Protein AF-A0A0G1NPL1-F1 (afdb_monomer)

Secondary structure (DSSP, 8-state):
-----------------------------SSTTTTGGGS---PPPPPPPTHHHHHHHHHHHHHHHHHHHHHHHHHHHHHHHHHHHHHHHHHHHHHHHHHTTHHHHHHHHHH-HHHHHHTHHHHHHHHHHTS-HHHHHHHHHHHHHHHHHHHHHHHHHHHHSS----

Nearest PDB structures (foldseek):
  5ew5-assembly4_D  TM=4.764E-01  e=2.631E+00  Escherichia coli
  1jch-assembly1_A  TM=2.762E-01  e=6.618E-01  Escherichia coli str. K-12 substr. W3110
  7nsu-assembly1_D  TM=2.751E-01  e=1.070E+00  Escherichia coli
  8i4v-assembly1_A  TM=4.019E-01  e=8.739E+00  Saccharomyces cerevisiae S288C

Radius of gyration: 35.57 Å; Cα contacts (8 Å, |Δi|>4): 51; chains: 1; bounding box: 65×61×82 Å

Sequence (166 aa):
MGVLLKIHAKIAPLSKGCTKTHPLFVLDNDNMNKDCGKFFTHPAPPEPPDDLFDKIARRIREEERLTFKRRLTIFSIALALSAAAFIPAFRAVETELAESGFVEFSSLLFSDSGAVLAYWQSFVFALLESLPTTGLIALLAAVFALLQSLKFFSRDVKFIFKPAAN

Solvent-accessible surface area (backbone atoms only — not comparable to full-atom values): 10136 Å² total; per-residue (Å²): 142,82,90,79,87,79,84,78,84,81,87,76,85,84,84,78,89,82,92,74,92,74,87,81,84,73,82,76,86,76,68,82,67,71,65,65,65,68,76,70,68,72,70,79,78,76,82,72,62,85,61,54,60,57,55,50,55,51,52,52,53,52,54,50,51,55,52,48,52,54,51,50,50,52,46,53,50,53,46,50,53,28,56,63,49,38,57,60,23,50,50,43,32,56,52,38,34,66,73,43,43,35,62,57,59,58,48,40,58,75,75,42,48,67,63,41,65,78,40,46,70,63,48,52,52,53,51,58,70,21,45,46,57,67,27,48,51,49,35,50,50,30,51,49,51,43,51,51,48,52,53,52,52,55,52,55,53,54,62,72,69,51,73,81,82,126

Structure (mmCIF, N/CA/C/O backbone):
data_AF-A0A0G1NPL1-F1
#
_entry.id   AF-A0A0G1NPL1-F1
#
loop_
_atom_site.group_PDB
_atom_site.id
_atom_site.type_symbol
_atom_site.label_atom_id
_atom_site.label_alt_id
_atom_site.label_comp_id
_atom_site.label_asym_id
_atom_site.label_entity_id
_atom_site.label_seq_id
_atom_site.pdbx_PDB_ins_code
_atom_site.Cartn_x
_atom_site.Cartn_y
_atom_site.Cartn_z
_atom_site.occupancy
_atom_site.B_iso_or_equiv
_atom_site.auth_seq_id
_atom_site.auth_comp_id
_atom_site.auth_asym_id
_atom_site.auth_atom_id
_atom_site.pdbx_PDB_model_num
ATOM 1 N N . MET A 1 1 ? 21.580 24.602 9.325 1.00 40.28 1 MET A N 1
ATOM 2 C CA . MET A 1 1 ? 22.524 24.173 8.270 1.00 40.28 1 MET A CA 1
ATOM 3 C C . MET A 1 1 ? 21.744 23.919 6.985 1.00 40.28 1 MET A C 1
ATOM 5 O O . MET A 1 1 ? 21.301 22.805 6.760 1.00 40.28 1 MET A O 1
ATOM 9 N N . GLY A 1 2 ? 21.494 24.965 6.193 1.00 40.34 2 GLY A N 1
ATOM 10 C CA . GLY A 1 2 ? 20.770 24.872 4.922 1.00 40.34 2 GLY A CA 1
ATOM 11 C C . GLY A 1 2 ? 21.599 25.523 3.825 1.00 40.34 2 GLY A C 1
ATOM 12 O O . GLY A 1 2 ? 21.858 26.722 3.885 1.00 40.34 2 GLY A O 1
ATOM 13 N N . VAL A 1 3 ? 22.062 24.725 2.865 1.00 40.84 3 VAL A N 1
ATOM 14 C CA . VAL A 1 3 ? 22.809 25.198 1.695 1.00 40.84 3 VAL A CA 1
ATOM 15 C C . VAL A 1 3 ? 21.799 25.436 0.578 1.00 40.84 3 VAL A C 1
ATOM 17 O O . VAL A 1 3 ? 21.264 24.495 0.003 1.00 40.84 3 VAL A O 1
ATOM 20 N N . LEU A 1 4 ? 21.515 26.707 0.302 1.00 39.69 4 LEU A N 1
ATOM 21 C CA . LEU A 1 4 ? 20.645 27.159 -0.783 1.00 39.69 4 LEU A CA 1
ATOM 22 C C . LEU A 1 4 ? 21.552 27.793 -1.846 1.00 39.69 4 LEU A C 1
ATOM 24 O O . LEU A 1 4 ? 21.885 28.976 -1.786 1.00 39.69 4 LEU A O 1
ATOM 28 N N . LEU A 1 5 ? 22.040 26.967 -2.776 1.00 39.66 5 LEU A N 1
ATOM 29 C CA . LEU A 1 5 ? 22.940 27.394 -3.846 1.00 39.66 5 LEU A CA 1
ATOM 30 C C . LEU A 1 5 ? 22.130 28.122 -4.931 1.00 39.66 5 LEU A C 1
ATOM 32 O O . LEU A 1 5 ? 21.485 27.514 -5.780 1.00 39.66 5 LEU A O 1
ATOM 36 N N . LYS A 1 6 ? 22.144 29.453 -4.865 1.00 43.06 6 LYS A N 1
ATOM 37 C CA . LYS A 1 6 ? 21.511 30.367 -5.819 1.00 43.06 6 LYS A CA 1
ATOM 38 C C . LYS A 1 6 ? 22.552 30.751 -6.874 1.00 43.06 6 LYS A C 1
ATOM 40 O O . LYS A 1 6 ? 23.394 31.606 -6.621 1.00 43.06 6 LYS A O 1
ATOM 45 N N . ILE A 1 7 ? 22.527 30.114 -8.045 1.00 45.09 7 ILE A N 1
ATOM 46 C CA . ILE A 1 7 ? 23.381 30.504 -9.178 1.00 45.09 7 ILE A CA 1
ATOM 47 C C . ILE A 1 7 ? 22.580 31.459 -10.066 1.00 45.09 7 ILE A C 1
ATOM 49 O O . ILE A 1 7 ? 21.767 31.044 -10.885 1.00 45.09 7 ILE A O 1
ATOM 53 N N . HIS A 1 8 ? 22.806 32.759 -9.877 1.00 39.31 8 HIS A N 1
ATOM 54 C CA . HIS A 1 8 ? 22.427 33.797 -10.833 1.00 39.31 8 HIS A CA 1
ATOM 55 C C . HIS A 1 8 ? 23.602 33.968 -11.804 1.00 39.31 8 HIS A C 1
ATOM 57 O O . HIS A 1 8 ? 24.650 34.498 -11.432 1.00 39.31 8 HIS A O 1
ATOM 63 N N . ALA A 1 9 ? 23.451 33.482 -13.036 1.00 40.47 9 ALA A N 1
ATOM 64 C CA . ALA A 1 9 ? 24.438 33.693 -14.085 1.00 40.47 9 ALA A CA 1
ATOM 65 C C . ALA A 1 9 ? 24.460 35.179 -14.476 1.00 40.47 9 ALA A C 1
ATOM 67 O O . ALA A 1 9 ? 23.445 35.780 -14.831 1.00 40.47 9 ALA A O 1
ATOM 68 N N . LYS A 1 10 ? 25.645 35.771 -14.349 1.00 36.44 10 LYS A N 1
ATOM 69 C CA . LYS A 1 10 ? 25.959 37.169 -14.613 1.00 36.44 10 LYS A CA 1
ATOM 70 C C . LYS A 1 10 ? 26.088 37.391 -16.119 1.00 36.44 10 LYS A C 1
ATOM 72 O O . LYS A 1 10 ? 27.018 36.887 -16.738 1.00 36.44 10 LYS A O 1
ATOM 77 N N . ILE A 1 11 ? 25.167 38.157 -16.696 1.00 42.59 11 ILE A N 1
ATOM 78 C CA . ILE A 1 11 ? 25.279 38.651 -18.070 1.00 42.59 11 ILE A CA 1
ATOM 79 C C . ILE A 1 11 ? 26.237 39.845 -18.042 1.00 42.59 11 ILE A C 1
ATOM 81 O O . ILE A 1 11 ? 25.950 40.860 -17.407 1.00 42.59 11 ILE A O 1
ATOM 85 N N . ALA A 1 12 ? 27.386 39.710 -18.701 1.00 37.72 12 ALA A N 1
ATOM 86 C CA . ALA A 1 12 ? 28.283 40.817 -19.012 1.00 37.72 12 ALA A CA 1
ATOM 87 C C . ALA A 1 12 ? 28.189 41.123 -20.520 1.00 37.72 12 ALA A C 1
ATOM 89 O O . ALA A 1 12 ? 28.242 40.191 -21.326 1.00 37.72 12 ALA A O 1
ATOM 90 N N . PRO A 1 13 ? 28.039 42.398 -20.918 1.00 45.88 13 PRO A N 1
ATOM 91 C CA . PRO A 1 13 ? 27.891 42.788 -22.313 1.00 45.88 13 PRO A CA 1
ATOM 92 C C . PRO A 1 13 ? 29.260 42.900 -22.991 1.00 45.88 13 PRO A C 1
ATOM 94 O O . PRO A 1 13 ? 30.115 43.672 -22.559 1.00 45.88 13 PRO A O 1
ATOM 97 N N . LEU A 1 14 ? 29.454 42.186 -24.100 1.00 42.53 14 LEU A N 1
ATOM 98 C CA . LEU A 1 14 ? 30.541 42.477 -25.032 1.00 42.53 14 LEU A CA 1
ATOM 99 C C . LEU A 1 14 ? 30.031 43.411 -26.128 1.00 42.53 14 LEU A C 1
ATOM 101 O O . LEU A 1 14 ? 29.576 43.004 -27.191 1.00 42.53 14 LEU A O 1
ATOM 105 N N . SER A 1 15 ? 30.133 44.701 -25.817 1.00 48.91 15 SER A N 1
ATOM 106 C CA . SER A 1 15 ? 30.345 45.756 -26.800 1.00 48.91 15 SER A CA 1
ATOM 107 C C . SER A 1 15 ? 31.725 45.569 -27.430 1.00 48.91 15 SER A C 1
ATOM 109 O O . SER A 1 15 ? 32.717 45.459 -26.707 1.00 48.91 15 SER A O 1
ATOM 111 N N . LYS A 1 16 ? 31.786 45.564 -28.764 1.00 42.34 16 LYS A N 1
ATOM 112 C CA . LYS A 1 16 ? 32.710 46.392 -29.556 1.00 42.34 16 LYS A CA 1
ATOM 113 C C . LYS A 1 16 ? 32.290 46.338 -31.022 1.00 42.34 16 LYS A C 1
ATOM 115 O O . LYS A 1 16 ? 32.012 45.276 -31.568 1.00 42.34 16 LYS A O 1
ATOM 120 N N . GLY A 1 17 ? 32.148 47.527 -31.595 1.00 43.81 17 GLY A N 1
ATOM 121 C CA . GLY A 1 17 ? 31.490 47.754 -32.869 1.00 43.81 17 GLY A CA 1
ATOM 122 C C . GLY A 1 17 ? 32.257 47.254 -34.085 1.00 43.81 17 GLY A C 1
ATOM 123 O O . GLY A 1 17 ? 33.477 47.127 -34.079 1.00 43.81 17 GLY A O 1
ATOM 124 N N . CYS A 1 18 ? 31.497 47.079 -35.160 1.00 35.19 18 CYS A N 1
ATOM 125 C CA . CYS A 1 18 ? 31.989 47.151 -36.525 1.00 35.19 18 CYS A CA 1
ATOM 126 C C . CYS A 1 18 ? 30.963 47.942 -37.339 1.00 35.19 18 CYS A C 1
ATOM 128 O O . CYS A 1 18 ? 30.024 47.406 -37.919 1.00 35.19 18 CYS A O 1
ATOM 130 N N . THR A 1 19 ? 31.134 49.260 -37.336 1.00 51.97 19 THR A N 1
ATOM 131 C CA . THR A 1 19 ? 30.590 50.148 -38.359 1.00 51.97 19 THR A CA 1
ATOM 132 C C . THR A 1 19 ? 31.337 49.890 -39.662 1.00 51.97 19 THR A C 1
ATOM 134 O O . THR A 1 19 ? 32.507 50.249 -39.770 1.00 51.97 19 THR A O 1
ATOM 137 N N . LYS A 1 20 ? 30.663 49.314 -40.657 1.00 41.69 20 LYS A N 1
ATOM 138 C CA . LYS A 1 20 ? 30.832 49.686 -42.068 1.00 41.69 20 LYS A CA 1
ATOM 139 C C . LYS A 1 20 ? 29.615 49.213 -42.856 1.00 41.69 20 LYS A C 1
ATOM 141 O O . LYS A 1 20 ? 29.507 48.063 -43.261 1.00 41.69 20 LYS A O 1
ATOM 146 N N . THR A 1 21 ? 28.697 50.144 -43.068 1.00 44.16 21 THR A N 1
ATOM 147 C CA . THR A 1 21 ? 27.754 50.125 -44.182 1.00 44.16 21 THR A CA 1
ATOM 148 C C . THR A 1 21 ? 28.538 50.119 -45.494 1.00 44.16 21 THR A C 1
ATOM 150 O O . THR A 1 21 ? 29.264 51.072 -45.777 1.00 44.16 21 THR A O 1
ATOM 153 N N . HIS A 1 22 ? 28.371 49.071 -46.300 1.00 32.53 22 HIS A N 1
ATOM 154 C CA . HIS A 1 22 ? 28.522 49.158 -47.749 1.00 32.53 22 HIS A CA 1
ATOM 155 C C . HIS A 1 22 ? 27.151 48.841 -48.356 1.00 32.53 22 HIS A C 1
ATOM 157 O O . HIS A 1 22 ? 26.537 47.848 -47.958 1.00 32.53 22 HIS A O 1
ATOM 163 N N . PRO A 1 23 ? 26.620 49.703 -49.236 1.00 52.34 23 PRO A N 1
ATOM 164 C CA . PRO A 1 23 ? 25.299 49.511 -49.802 1.00 52.34 23 PRO A CA 1
ATOM 165 C C . PRO A 1 23 ? 25.346 48.386 -50.838 1.00 52.34 23 PRO A C 1
ATOM 167 O O . PRO A 1 23 ? 26.416 48.055 -51.355 1.00 52.34 23 PRO A O 1
ATOM 170 N N . LEU A 1 24 ? 24.152 47.912 -51.200 1.00 45.72 24 LEU A N 1
ATOM 171 C CA . LEU A 1 24 ? 23.873 47.160 -52.427 1.00 45.72 24 LEU A CA 1
ATOM 172 C C . LEU A 1 24 ? 23.973 45.628 -52.292 1.00 45.72 24 LEU A C 1
ATOM 174 O O . LEU A 1 24 ? 24.758 44.968 -52.959 1.00 45.72 24 LEU A O 1
ATOM 178 N N . PHE A 1 25 ? 23.086 45.052 -51.473 1.00 41.78 25 PHE A N 1
ATOM 179 C CA . PHE A 1 25 ? 22.553 43.713 -51.741 1.00 41.78 25 PHE A CA 1
ATOM 180 C C . PHE A 1 25 ? 21.274 43.886 -52.564 1.00 41.78 25 PHE A C 1
ATOM 182 O O . PHE A 1 25 ? 20.172 44.019 -52.035 1.00 41.78 25 PHE A O 1
ATOM 189 N N . VAL A 1 26 ? 21.446 43.961 -53.882 1.00 46.78 26 VAL A N 1
ATOM 190 C CA . VAL A 1 26 ? 20.379 43.592 -54.813 1.00 46.78 26 VAL A CA 1
ATOM 191 C C . VAL A 1 26 ? 20.166 42.096 -54.604 1.00 46.78 26 VAL A C 1
ATOM 193 O O . VAL A 1 26 ? 21.112 41.316 -54.695 1.00 46.78 26 VAL A O 1
ATOM 196 N N . LEU A 1 27 ? 18.946 41.710 -54.238 1.00 48.22 27 LEU A N 1
ATOM 197 C CA . LEU A 1 27 ? 18.542 40.311 -54.203 1.00 48.22 27 LEU A CA 1
ATOM 198 C C . LEU A 1 27 ? 18.544 39.796 -55.646 1.00 48.22 27 LEU A C 1
ATOM 200 O O . LEU A 1 27 ? 17.597 40.037 -56.391 1.00 48.22 27 LEU A O 1
ATOM 204 N N . ASP A 1 28 ? 19.623 39.125 -56.044 1.00 47.25 28 ASP A N 1
ATOM 205 C CA . ASP A 1 28 ? 19.646 38.311 -57.256 1.00 47.25 28 ASP A CA 1
ATOM 206 C C . ASP A 1 28 ? 18.810 37.052 -56.979 1.00 47.25 28 ASP A C 1
ATOM 208 O O . ASP A 1 28 ? 19.227 36.120 -56.289 1.00 47.25 28 ASP A O 1
ATOM 212 N N . ASN A 1 29 ? 17.555 37.106 -57.421 1.00 52.47 29 ASN A N 1
ATOM 213 C CA . ASN A 1 29 ? 16.513 36.112 -57.174 1.00 52.47 29 ASN A CA 1
ATOM 214 C C . ASN A 1 29 ? 16.472 35.019 -58.263 1.00 52.47 29 ASN A C 1
ATOM 216 O O . ASN A 1 29 ? 15.461 34.339 -58.409 1.00 52.47 29 ASN A O 1
ATOM 220 N N . ASP A 1 30 ? 17.551 34.845 -59.036 1.00 51.53 30 ASP A N 1
ATOM 221 C CA . ASP A 1 30 ? 17.583 33.931 -60.189 1.00 51.53 30 ASP A CA 1
ATOM 222 C C . ASP A 1 30 ? 18.490 32.703 -59.995 1.00 51.53 30 ASP A C 1
ATOM 224 O O . ASP A 1 30 ? 18.399 31.730 -60.752 1.00 51.53 30 ASP A O 1
ATOM 228 N N . ASN A 1 31 ? 19.333 32.677 -58.954 1.00 47.34 31 ASN A N 1
ATOM 229 C CA . ASN A 1 31 ? 20.260 31.559 -58.736 1.00 47.34 31 ASN A CA 1
ATOM 230 C C . ASN A 1 31 ? 19.749 30.477 -57.761 1.00 47.34 31 ASN A C 1
ATOM 232 O O . ASN A 1 31 ? 20.277 29.368 -57.733 1.00 47.34 31 ASN A O 1
ATOM 236 N N . MET A 1 32 ? 18.680 30.732 -56.996 1.00 46.09 32 MET A N 1
ATOM 237 C CA . MET A 1 32 ? 18.199 29.794 -55.963 1.00 46.09 32 MET A CA 1
ATOM 238 C C . MET A 1 32 ? 17.203 28.731 -56.468 1.00 46.09 32 MET A C 1
ATOM 240 O O . MET A 1 32 ? 16.596 28.024 -55.670 1.00 46.09 32 MET A O 1
ATOM 244 N N . ASN A 1 33 ? 17.029 28.587 -57.787 1.00 52.56 33 ASN A N 1
ATOM 245 C CA . ASN A 1 33 ? 16.164 27.556 -58.383 1.00 52.56 33 ASN A CA 1
ATOM 246 C C . ASN A 1 33 ? 16.954 26.393 -59.023 1.00 52.56 33 ASN A C 1
ATOM 248 O O . ASN A 1 33 ? 16.431 25.297 -59.206 1.00 52.56 33 ASN A O 1
ATOM 252 N N . LYS A 1 34 ? 18.237 26.588 -59.355 1.00 55.25 34 LYS A N 1
ATOM 253 C CA . LYS A 1 34 ? 19.003 25.601 -60.144 1.00 55.25 34 LYS A CA 1
ATOM 254 C C . LYS A 1 34 ? 19.636 24.488 -59.306 1.00 55.25 34 LYS A C 1
ATOM 256 O O . LYS A 1 34 ? 19.845 23.392 -59.824 1.00 55.25 34 LYS A O 1
ATOM 261 N N . ASP A 1 35 ? 19.879 24.733 -58.020 1.00 54.28 35 ASP A N 1
ATOM 262 C CA . ASP A 1 35 ? 20.514 23.754 -57.128 1.00 54.28 35 ASP A CA 1
ATOM 263 C C . ASP A 1 35 ? 19.522 22.909 -56.315 1.00 54.28 35 ASP A C 1
ATOM 265 O O . ASP A 1 35 ? 19.877 21.827 -55.851 1.00 54.28 35 ASP A O 1
ATOM 269 N N . CYS A 1 36 ? 18.250 23.315 -56.217 1.00 52.19 36 CYS A N 1
ATOM 270 C CA . CYS A 1 36 ? 17.229 22.514 -55.533 1.00 52.19 36 CYS A CA 1
ATOM 271 C C . CYS A 1 36 ? 16.884 21.228 -56.316 1.00 52.19 36 CYS A C 1
ATOM 273 O O . CYS A 1 36 ? 16.573 20.201 -55.721 1.00 52.19 36 CYS A O 1
ATOM 275 N N . GLY A 1 37 ? 17.033 21.234 -57.647 1.00 55.97 37 GLY A N 1
ATOM 276 C CA . GLY A 1 37 ? 16.734 20.079 -58.506 1.00 55.97 37 GLY A CA 1
ATOM 277 C C . GLY A 1 37 ? 17.740 18.921 -58.438 1.00 55.97 37 GLY A C 1
ATOM 278 O O . GLY A 1 37 ? 17.415 17.817 -58.867 1.00 55.97 37 GLY A O 1
ATOM 279 N N . LYS A 1 38 ? 18.945 19.131 -57.889 1.00 57.41 38 LYS A N 1
ATOM 280 C CA . LYS A 1 38 ? 20.006 18.102 -57.840 1.00 57.41 38 LYS A CA 1
ATOM 281 C C . LYS A 1 38 ? 19.969 17.224 -56.587 1.00 57.41 38 LYS A C 1
ATOM 283 O O . LYS A 1 38 ? 20.605 16.177 -56.564 1.00 57.41 38 LYS A O 1
ATOM 288 N N . PHE A 1 39 ? 19.215 17.617 -55.560 1.00 59.19 39 PHE A N 1
ATOM 289 C CA . PHE A 1 39 ? 19.058 16.826 -54.332 1.00 59.19 39 PHE A CA 1
ATOM 290 C C . PHE A 1 39 ? 17.910 15.806 -54.407 1.00 59.19 39 PHE A C 1
ATOM 292 O O . PHE A 1 39 ? 17.851 14.897 -53.583 1.00 59.19 39 PHE A O 1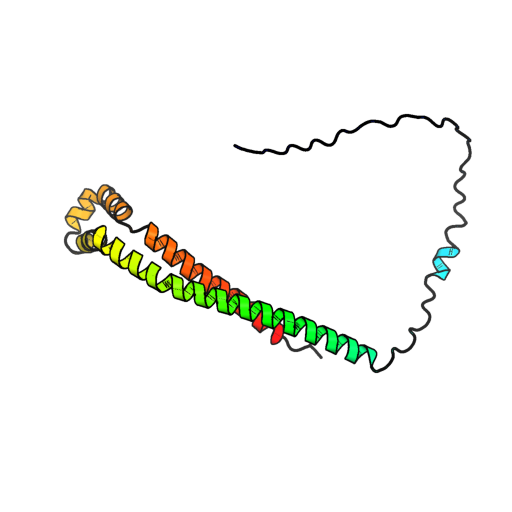
ATOM 299 N N . PHE A 1 40 ? 17.023 15.919 -55.404 1.00 56.81 40 PHE A N 1
ATOM 300 C CA . PHE A 1 40 ? 15.869 15.026 -55.584 1.00 56.81 40 PHE A CA 1
ATOM 301 C C . PHE A 1 40 ? 16.052 13.961 -56.665 1.00 56.81 40 PHE A C 1
ATOM 303 O O . PHE A 1 40 ? 15.148 13.156 -56.885 1.00 56.81 40 PHE A O 1
ATOM 310 N N . THR A 1 41 ? 17.221 13.878 -57.302 1.00 56.19 41 THR A N 1
ATOM 311 C CA . THR A 1 41 ? 17.621 12.641 -57.976 1.00 56.19 41 THR A CA 1
ATOM 312 C C . THR A 1 41 ? 17.871 11.591 -56.901 1.00 56.19 41 THR A C 1
ATOM 314 O O . THR A 1 41 ? 18.984 11.469 -56.404 1.00 56.19 41 THR A O 1
ATOM 317 N N . HIS A 1 42 ? 16.816 10.881 -56.495 1.00 61.06 42 HIS A N 1
ATOM 318 C CA . HIS A 1 42 ? 16.912 9.619 -55.770 1.00 61.06 42 HIS A CA 1
ATOM 319 C C . HIS A 1 42 ? 17.514 8.591 -56.742 1.00 61.06 42 HIS A C 1
ATOM 321 O O . HIS A 1 42 ? 16.798 8.144 -57.643 1.00 61.06 42 HIS A O 1
ATOM 327 N N . PRO A 1 43 ? 18.805 8.213 -56.638 1.00 65.38 43 PRO A N 1
ATOM 328 C CA . PRO A 1 43 ? 19.234 6.962 -57.246 1.00 65.38 43 PRO A CA 1
ATOM 329 C C . PRO A 1 43 ? 18.374 5.842 -56.651 1.00 65.38 43 PRO A C 1
ATOM 331 O O . PRO A 1 43 ? 18.030 5.891 -55.465 1.00 65.38 43 PRO A O 1
ATOM 334 N N . ALA A 1 44 ? 17.996 4.859 -57.473 1.00 66.50 44 ALA A N 1
ATOM 335 C CA . ALA A 1 44 ? 17.312 3.669 -56.983 1.00 66.50 44 ALA A CA 1
ATOM 336 C C . ALA A 1 44 ? 18.091 3.121 -55.770 1.00 66.50 44 ALA A C 1
ATOM 338 O O . ALA A 1 44 ? 19.324 3.037 -55.851 1.00 66.50 44 ALA A O 1
ATOM 339 N N . PRO A 1 45 ? 17.420 2.827 -54.640 1.00 70.12 45 PRO A N 1
ATOM 340 C CA . PRO A 1 45 ? 18.103 2.350 -53.449 1.00 70.12 45 PRO A CA 1
ATOM 341 C C . PRO A 1 45 ? 18.931 1.113 -53.822 1.00 70.12 45 PRO A C 1
ATOM 343 O O . PRO A 1 45 ? 18.377 0.211 -54.454 1.00 70.12 45 PRO A O 1
ATOM 346 N N . PRO A 1 46 ? 20.232 1.052 -53.488 1.00 73.81 46 PRO A N 1
ATOM 347 C CA . PRO A 1 46 ? 20.991 -0.175 -53.678 1.00 73.81 46 PRO A CA 1
ATOM 348 C C . PRO A 1 46 ? 20.302 -1.292 -52.888 1.00 73.81 46 PRO A C 1
ATOM 350 O O . PRO A 1 46 ? 19.920 -1.073 -51.734 1.00 73.81 46 PRO A O 1
ATOM 353 N N . GLU A 1 47 ? 20.111 -2.456 -53.516 1.00 73.38 47 GLU A N 1
ATOM 354 C CA . GLU A 1 47 ? 19.477 -3.599 -52.859 1.00 73.38 47 GLU A CA 1
ATOM 355 C C . GLU A 1 47 ? 20.235 -3.912 -51.559 1.00 73.38 47 GLU A C 1
ATOM 357 O O . GLU A 1 47 ? 21.465 -4.067 -51.573 1.00 73.38 47 GLU A O 1
ATOM 362 N N . PRO A 1 48 ? 19.543 -3.906 -50.407 1.00 73.12 48 PRO A N 1
ATOM 363 C CA . PRO A 1 48 ? 20.190 -4.153 -49.137 1.00 73.12 48 PRO A CA 1
ATOM 364 C C . PRO A 1 48 ? 20.697 -5.604 -49.098 1.00 73.12 48 PRO A C 1
ATOM 366 O O . PRO A 1 48 ? 20.018 -6.498 -49.592 1.00 73.12 48 PRO A O 1
ATOM 369 N N . PRO A 1 49 ? 21.855 -5.864 -48.473 1.00 77.44 49 PRO A N 1
ATOM 370 C CA . PRO A 1 49 ? 22.322 -7.220 -48.205 1.00 77.44 49 PRO A CA 1
ATOM 371 C C . PRO A 1 49 ? 21.252 -8.057 -47.488 1.00 77.44 49 PRO A C 1
ATOM 373 O O . PRO A 1 49 ? 20.695 -7.598 -46.489 1.00 77.44 49 PRO A O 1
ATOM 376 N N . ASP A 1 50 ? 21.021 -9.291 -47.937 1.00 77.00 50 ASP A N 1
ATOM 377 C CA . ASP A 1 50 ? 19.933 -10.156 -47.443 1.00 77.00 50 ASP A CA 1
ATOM 378 C C . ASP A 1 50 ? 19.962 -10.389 -45.913 1.00 77.00 50 ASP A C 1
ATOM 380 O O . ASP A 1 50 ? 18.923 -10.534 -45.275 1.00 77.00 50 ASP A O 1
ATOM 384 N N . ASP A 1 51 ? 21.146 -10.345 -45.287 1.00 83.75 51 ASP A N 1
ATOM 385 C CA . ASP A 1 51 ? 21.347 -10.570 -43.840 1.00 83.75 51 ASP A CA 1
ATOM 386 C C . ASP A 1 51 ? 21.156 -9.304 -42.973 1.00 83.75 51 ASP A C 1
ATOM 388 O O . ASP A 1 51 ? 21.157 -9.355 -41.740 1.00 83.75 51 ASP A O 1
ATOM 392 N N . LEU A 1 52 ? 21.001 -8.121 -43.580 1.00 82.75 52 LEU A N 1
ATOM 393 C CA . LEU A 1 52 ? 20.934 -6.862 -42.826 1.00 82.75 52 LEU A CA 1
ATOM 394 C C . LEU A 1 52 ? 19.645 -6.770 -41.998 1.00 82.75 52 LEU A C 1
ATOM 396 O O . LEU A 1 52 ? 19.686 -6.339 -40.842 1.00 82.75 52 LEU A O 1
ATOM 400 N N . PHE A 1 53 ? 18.526 -7.237 -42.557 1.00 84.81 53 PHE A N 1
ATOM 401 C CA . PHE A 1 53 ? 17.243 -7.289 -41.859 1.00 84.81 53 PHE A CA 1
ATOM 402 C C . PHE A 1 53 ? 17.300 -8.226 -40.648 1.00 84.81 53 PHE A C 1
ATOM 404 O O . PHE A 1 53 ? 16.970 -7.809 -39.536 1.00 84.81 53 PHE A O 1
ATOM 411 N N . ASP A 1 54 ? 17.803 -9.449 -40.826 1.00 84.69 54 ASP A N 1
ATOM 412 C CA . ASP A 1 54 ? 17.919 -10.433 -39.746 1.00 84.69 54 ASP A CA 1
ATOM 413 C C . ASP A 1 54 ? 18.873 -9.970 -38.644 1.00 84.69 54 ASP A C 1
ATOM 415 O O . ASP A 1 54 ? 18.602 -10.135 -37.449 1.00 84.69 54 ASP A O 1
ATOM 419 N N . LYS A 1 55 ? 19.971 -9.308 -39.017 1.00 87.12 55 LYS A N 1
ATOM 420 C CA . LYS A 1 55 ? 20.924 -8.739 -38.061 1.00 87.12 55 LYS A CA 1
ATOM 421 C C . LYS A 1 55 ? 20.306 -7.626 -37.214 1.00 87.12 55 LYS A C 1
ATOM 423 O O . LYS A 1 55 ? 20.562 -7.581 -36.007 1.00 87.12 55 LYS A O 1
ATOM 428 N N . ILE A 1 56 ? 19.500 -6.752 -37.818 1.00 86.06 56 ILE A N 1
ATOM 429 C CA . ILE A 1 56 ? 18.775 -5.690 -37.106 1.00 86.06 56 ILE A CA 1
ATOM 430 C C . ILE A 1 56 ? 17.680 -6.305 -36.226 1.00 86.06 56 ILE A C 1
ATOM 432 O O . ILE A 1 56 ? 17.628 -6.021 -35.029 1.00 86.06 56 ILE A O 1
ATOM 436 N N . ALA A 1 57 ? 16.869 -7.214 -36.771 1.00 84.06 57 ALA A N 1
ATOM 437 C CA . ALA A 1 57 ? 15.800 -7.892 -36.043 1.00 84.06 57 ALA A CA 1
ATOM 438 C C . ALA A 1 57 ? 16.327 -8.664 -34.822 1.00 84.06 57 ALA A C 1
ATOM 440 O O . ALA A 1 57 ? 15.706 -8.649 -33.758 1.00 84.06 57 ALA A O 1
ATOM 441 N N . ARG A 1 58 ? 17.495 -9.308 -34.936 1.00 85.00 58 ARG A N 1
ATOM 442 C CA . ARG A 1 58 ? 18.138 -10.026 -33.827 1.00 85.00 58 ARG A CA 1
ATOM 443 C C . ARG A 1 58 ? 18.602 -9.082 -32.717 1.00 85.00 58 ARG A C 1
ATOM 445 O O . ARG A 1 58 ? 18.347 -9.377 -31.551 1.00 85.00 58 ARG A O 1
ATOM 452 N N . ARG A 1 59 ? 19.212 -7.941 -33.063 1.00 82.50 59 ARG A N 1
ATOM 453 C CA . ARG A 1 59 ? 19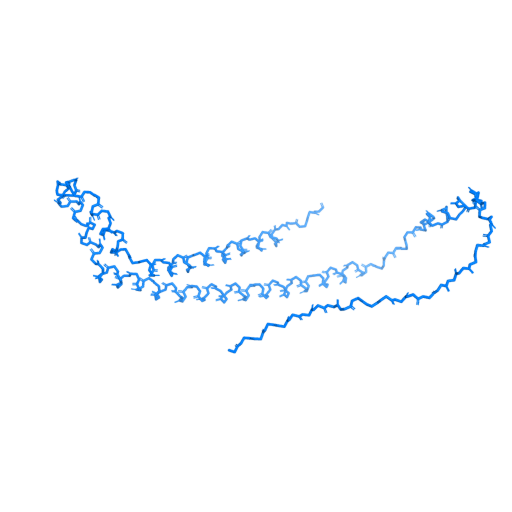.615 -6.924 -32.072 1.00 82.50 59 ARG A CA 1
ATOM 454 C C . ARG A 1 59 ? 18.414 -6.332 -31.337 1.00 82.50 59 ARG A C 1
ATOM 456 O O . ARG A 1 59 ? 18.459 -6.215 -30.117 1.00 82.50 59 ARG A O 1
ATOM 463 N N . ILE A 1 60 ? 17.323 -6.050 -32.053 1.00 83.56 60 ILE A N 1
ATOM 464 C CA . ILE A 1 60 ? 16.077 -5.551 -31.449 1.00 83.56 60 ILE A CA 1
ATOM 465 C C . ILE A 1 60 ? 15.536 -6.562 -30.426 1.00 83.56 60 ILE A C 1
ATOM 467 O O . ILE A 1 60 ? 15.270 -6.201 -29.282 1.00 83.56 60 ILE A O 1
ATOM 471 N N . ARG A 1 61 ? 15.456 -7.852 -30.785 1.00 81.31 61 ARG A N 1
ATOM 472 C CA . ARG A 1 61 ? 14.970 -8.901 -29.867 1.00 81.31 61 ARG A CA 1
ATOM 473 C C . ARG A 1 61 ? 15.859 -9.086 -28.634 1.00 81.31 61 ARG A C 1
ATOM 475 O O . ARG A 1 61 ? 15.353 -9.427 -27.564 1.00 81.31 61 ARG A O 1
ATOM 482 N N . GLU A 1 62 ? 17.175 -8.916 -28.758 1.00 83.94 62 GLU A N 1
ATOM 483 C CA . GLU A 1 62 ? 18.096 -8.979 -27.614 1.00 83.94 62 GLU A CA 1
ATOM 484 C C . GLU A 1 62 ? 17.865 -7.828 -26.630 1.00 83.94 62 GLU A C 1
ATOM 486 O O . GLU A 1 62 ? 17.737 -8.070 -25.425 1.00 83.94 62 GLU A O 1
ATOM 491 N N . GLU A 1 63 ? 17.737 -6.599 -27.131 1.00 81.06 63 GLU A N 1
ATOM 492 C CA . GLU A 1 63 ? 17.450 -5.425 -26.302 1.00 81.06 63 GLU A CA 1
ATOM 493 C C . GLU A 1 63 ? 16.068 -5.518 -25.635 1.00 81.06 63 GLU A C 1
ATOM 495 O O . GLU A 1 63 ? 15.927 -5.248 -24.435 1.00 81.06 63 GLU A O 1
ATOM 500 N N . GLU A 1 64 ? 15.053 -5.993 -26.363 1.00 80.38 64 GLU A N 1
ATOM 501 C CA . GLU A 1 64 ? 13.716 -6.253 -25.820 1.00 80.38 64 GLU A CA 1
ATOM 502 C C . GLU A 1 64 ? 13.742 -7.291 -24.693 1.00 80.38 64 GLU A C 1
ATOM 504 O O . GLU A 1 64 ? 13.142 -7.077 -23.638 1.00 80.38 64 GLU A O 1
ATOM 509 N N . ARG A 1 65 ? 14.485 -8.395 -24.859 1.00 76.81 65 ARG A N 1
ATOM 510 C CA . ARG A 1 65 ? 14.621 -9.436 -23.825 1.00 76.81 65 ARG A CA 1
ATOM 511 C C . ARG A 1 65 ? 15.298 -8.920 -22.563 1.00 76.81 65 ARG A C 1
ATOM 513 O O . ARG A 1 65 ? 14.867 -9.267 -21.462 1.00 76.81 65 ARG A O 1
ATOM 520 N N . LEU A 1 66 ? 16.353 -8.119 -22.696 1.00 79.81 66 LEU A N 1
ATOM 521 C CA . LEU A 1 66 ? 17.039 -7.526 -21.545 1.00 79.81 66 LEU A CA 1
ATOM 522 C C . LEU A 1 66 ? 16.119 -6.553 -20.800 1.00 79.81 66 LEU A C 1
ATOM 524 O O . LEU A 1 66 ? 16.029 -6.593 -19.569 1.00 79.81 66 LEU A O 1
ATOM 528 N N . THR A 1 67 ? 15.376 -5.736 -21.546 1.00 77.81 67 THR A N 1
ATOM 529 C CA . THR A 1 67 ? 14.414 -4.780 -20.988 1.00 77.81 67 THR A CA 1
ATOM 530 C C . THR A 1 67 ? 13.263 -5.498 -20.289 1.00 77.81 67 THR A C 1
ATOM 532 O O . THR A 1 67 ? 12.890 -5.128 -19.176 1.00 77.81 67 THR A O 1
ATOM 535 N N . PHE A 1 68 ? 12.748 -6.572 -20.889 1.00 79.06 68 PHE A N 1
ATOM 536 C CA . PHE A 1 68 ? 11.701 -7.403 -20.305 1.00 79.06 68 PHE A CA 1
ATOM 537 C C . PHE A 1 68 ? 12.166 -8.094 -19.021 1.00 79.06 68 PHE A C 1
ATOM 539 O O . PHE A 1 68 ? 11.488 -7.998 -18.002 1.00 79.06 68 PHE A O 1
ATOM 546 N N . LYS A 1 69 ? 13.353 -8.719 -19.022 1.00 80.12 69 LYS A N 1
ATOM 547 C CA . LYS A 1 69 ? 13.925 -9.340 -17.817 1.00 80.12 69 LYS A CA 1
ATOM 548 C C . LYS A 1 69 ? 14.074 -8.331 -16.684 1.00 80.12 69 LYS A C 1
ATOM 550 O O . LYS A 1 69 ? 13.690 -8.628 -15.560 1.00 80.12 69 LYS A O 1
ATOM 555 N N . ARG A 1 70 ? 14.584 -7.131 -16.978 1.00 81.19 70 ARG A N 1
ATOM 556 C CA . ARG A 1 70 ? 14.749 -6.067 -15.977 1.00 81.19 70 ARG A CA 1
ATOM 557 C C . ARG A 1 70 ? 13.409 -5.576 -15.427 1.00 81.19 70 ARG A C 1
ATOM 559 O O . ARG A 1 70 ? 13.293 -5.329 -14.232 1.00 81.19 70 ARG A O 1
ATOM 566 N N . ARG A 1 71 ? 12.387 -5.438 -16.274 1.00 81.38 71 ARG A N 1
ATOM 567 C CA . ARG A 1 71 ? 11.032 -5.079 -15.827 1.00 81.38 71 ARG A CA 1
ATOM 568 C C . ARG A 1 71 ? 10.418 -6.176 -14.965 1.00 81.38 71 ARG A C 1
ATOM 570 O O . A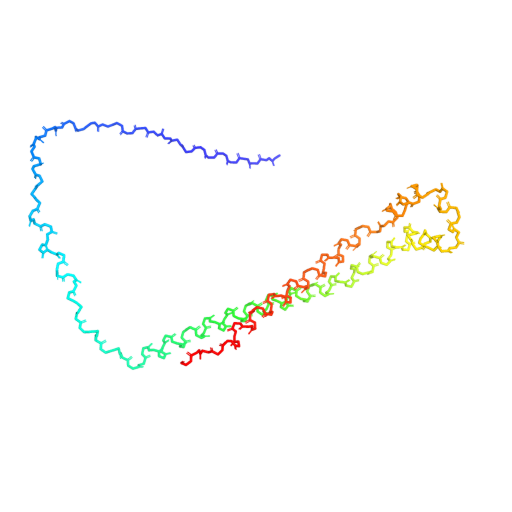RG A 1 71 ? 9.850 -5.872 -13.923 1.00 81.38 71 ARG A O 1
ATOM 577 N N . LEU A 1 72 ? 10.592 -7.436 -15.357 1.00 83.38 72 LEU A N 1
ATOM 578 C CA . LEU A 1 72 ? 10.081 -8.589 -14.623 1.00 83.38 72 LEU A CA 1
ATOM 579 C C . LEU A 1 72 ? 10.741 -8.730 -13.247 1.00 83.38 72 LEU A C 1
ATOM 581 O O . LEU A 1 72 ? 10.048 -9.010 -12.273 1.00 83.38 72 LEU A O 1
ATOM 585 N N . THR A 1 73 ? 12.052 -8.498 -13.138 1.00 86.31 73 THR A N 1
ATOM 586 C CA . THR A 1 73 ? 12.737 -8.530 -11.838 1.00 86.31 73 THR A CA 1
ATOM 587 C C . THR A 1 73 ? 12.264 -7.402 -10.929 1.00 86.31 73 THR A C 1
ATOM 589 O O . THR A 1 73 ? 11.942 -7.665 -9.775 1.00 86.31 73 THR A O 1
ATOM 592 N N . ILE A 1 74 ? 12.138 -6.172 -11.441 1.00 84.94 74 ILE A N 1
ATOM 593 C CA . ILE A 1 74 ? 11.593 -5.040 -10.673 1.00 84.94 74 ILE A CA 1
ATOM 594 C C . ILE A 1 74 ? 10.161 -5.340 -10.211 1.00 84.94 74 ILE A C 1
ATOM 596 O O . ILE A 1 74 ? 9.848 -5.140 -9.041 1.00 84.94 74 ILE A O 1
ATOM 600 N N . PHE A 1 75 ? 9.312 -5.861 -11.100 1.00 84.94 75 PHE A N 1
ATOM 601 C CA . PHE A 1 75 ? 7.942 -6.261 -10.776 1.00 84.94 75 PHE A CA 1
ATOM 602 C C . PHE A 1 75 ? 7.905 -7.343 -9.692 1.00 84.94 75 PHE A C 1
ATOM 604 O O . PHE A 1 75 ? 7.178 -7.201 -8.713 1.00 84.94 75 PHE A O 1
ATOM 611 N N . SER A 1 76 ? 8.719 -8.392 -9.825 1.00 86.31 76 SER A N 1
ATOM 612 C CA . SER A 1 76 ? 8.794 -9.477 -8.843 1.00 86.31 76 SER A CA 1
ATOM 613 C C . SER A 1 76 ? 9.233 -8.969 -7.472 1.00 86.31 76 SER A C 1
ATOM 615 O O . SER A 1 76 ? 8.667 -9.380 -6.464 1.00 86.31 76 SER A O 1
ATOM 617 N N . ILE A 1 77 ? 10.223 -8.074 -7.428 1.00 89.94 77 ILE A N 1
ATOM 618 C CA . ILE A 1 77 ? 10.704 -7.465 -6.184 1.00 89.94 77 ILE A CA 1
ATOM 619 C C . ILE A 1 77 ? 9.606 -6.592 -5.574 1.00 89.94 77 ILE A C 1
ATOM 621 O O . ILE A 1 77 ? 9.297 -6.741 -4.397 1.00 89.94 77 ILE A O 1
ATOM 625 N N . ALA A 1 78 ? 8.980 -5.721 -6.370 1.00 87.62 78 ALA A N 1
ATOM 626 C CA . ALA A 1 78 ? 7.903 -4.849 -5.911 1.00 87.62 78 ALA A CA 1
ATOM 627 C C . ALA A 1 78 ? 6.706 -5.650 -5.377 1.00 87.62 78 ALA A C 1
ATOM 629 O O . ALA A 1 78 ? 6.159 -5.319 -4.329 1.00 87.62 78 ALA A O 1
ATOM 630 N N . LEU A 1 79 ? 6.327 -6.731 -6.063 1.00 87.88 79 LEU A N 1
ATOM 631 C CA . LEU A 1 79 ? 5.246 -7.617 -5.643 1.00 87.88 79 LEU A CA 1
ATOM 632 C C . LEU A 1 79 ? 5.595 -8.352 -4.344 1.00 87.88 79 LEU A C 1
ATOM 634 O O . LEU A 1 79 ? 4.767 -8.393 -3.438 1.00 87.88 79 LEU A O 1
ATOM 638 N N . ALA A 1 80 ? 6.822 -8.866 -4.219 1.00 90.69 80 ALA A N 1
ATOM 639 C CA . ALA A 1 80 ? 7.288 -9.515 -2.996 1.00 90.69 80 ALA A CA 1
ATOM 640 C C . ALA A 1 80 ? 7.313 -8.545 -1.805 1.00 90.69 80 ALA A C 1
ATOM 642 O O . ALA A 1 80 ? 6.790 -8.874 -0.743 1.00 90.69 80 ALA A O 1
ATOM 643 N N . LEU A 1 81 ? 7.852 -7.334 -1.987 1.00 90.88 81 LEU A N 1
ATOM 644 C CA . LEU A 1 81 ? 7.845 -6.285 -0.962 1.00 90.88 81 LEU A CA 1
ATOM 645 C C . LEU A 1 81 ? 6.424 -5.908 -0.550 1.00 90.88 81 LEU A C 1
ATOM 647 O O . LEU A 1 81 ? 6.143 -5.789 0.637 1.00 90.88 81 LEU A O 1
ATOM 651 N N . SER A 1 82 ? 5.524 -5.746 -1.517 1.00 90.38 82 SER A N 1
ATOM 652 C CA . SER A 1 82 ? 4.146 -5.362 -1.230 1.00 90.38 82 SER A CA 1
ATOM 653 C C . SER A 1 82 ? 3.381 -6.466 -0.499 1.00 90.38 82 SER A C 1
ATOM 655 O O . SER A 1 82 ? 2.631 -6.171 0.425 1.00 90.38 82 SER A O 1
ATOM 657 N N . ALA A 1 83 ? 3.595 -7.735 -0.861 1.00 88.81 83 ALA A N 1
ATOM 658 C CA . ALA A 1 83 ? 3.024 -8.876 -0.148 1.00 88.81 83 ALA A CA 1
ATOM 659 C C . ALA A 1 83 ? 3.597 -9.006 1.274 1.00 88.81 83 ALA A C 1
ATOM 661 O O . ALA A 1 83 ? 2.850 -9.227 2.225 1.00 88.81 83 ALA A O 1
ATOM 662 N N . ALA A 1 84 ? 4.907 -8.806 1.435 1.00 91.19 84 ALA A N 1
ATOM 663 C CA . ALA A 1 84 ? 5.561 -8.816 2.738 1.00 91.19 84 ALA A CA 1
ATOM 664 C C . ALA A 1 84 ? 5.091 -7.661 3.636 1.00 91.19 84 ALA A C 1
ATOM 666 O O . ALA A 1 84 ? 4.935 -7.862 4.834 1.00 91.19 84 ALA A O 1
ATOM 667 N N . ALA A 1 85 ? 4.827 -6.479 3.069 1.00 88.94 85 ALA A N 1
ATOM 668 C CA . ALA A 1 85 ? 4.292 -5.321 3.787 1.00 88.94 85 ALA A CA 1
ATOM 669 C C . ALA A 1 85 ? 2.797 -5.455 4.124 1.00 88.94 85 ALA A C 1
ATOM 671 O O . ALA A 1 85 ? 2.331 -4.869 5.098 1.00 88.94 85 ALA A O 1
ATOM 672 N N . PHE A 1 86 ? 2.044 -6.247 3.357 1.00 89.69 86 PHE A N 1
ATOM 673 C CA . PHE A 1 86 ? 0.611 -6.439 3.574 1.00 89.69 86 PHE A CA 1
ATOM 674 C C . PHE A 1 86 ? 0.305 -7.131 4.909 1.00 89.69 86 PHE A C 1
ATOM 676 O O . PHE A 1 86 ? -0.601 -6.712 5.622 1.00 89.69 86 PHE A O 1
ATOM 683 N N . ILE A 1 87 ? 1.082 -8.154 5.279 1.00 91.19 87 ILE A N 1
ATOM 684 C CA . ILE A 1 87 ? 0.890 -8.907 6.530 1.00 91.19 87 ILE A CA 1
ATOM 685 C C . ILE A 1 87 ? 0.996 -8.004 7.776 1.00 91.19 87 ILE A C 1
ATOM 687 O O . ILE A 1 87 ? 0.041 -7.972 8.552 1.00 91.19 87 ILE A O 1
ATOM 691 N N . PRO A 1 88 ? 2.099 -7.260 8.007 1.00 91.38 88 PRO A N 1
ATOM 692 C CA . PRO A 1 88 ? 2.207 -6.383 9.167 1.00 91.38 88 PRO A CA 1
ATOM 693 C C . PRO A 1 88 ? 1.217 -5.217 9.103 1.00 91.38 88 PRO A C 1
ATOM 695 O O . PRO A 1 88 ? 0.702 -4.834 10.145 1.00 91.38 88 PRO A O 1
ATOM 698 N N . ALA A 1 89 ? 0.891 -4.694 7.914 1.00 90.56 89 ALA A N 1
ATOM 699 C CA . ALA A 1 89 ? -0.133 -3.658 7.777 1.00 90.56 89 ALA A CA 1
ATOM 700 C C . ALA A 1 89 ? -1.519 -4.162 8.211 1.00 90.56 89 ALA A C 1
ATOM 702 O O . ALA A 1 89 ? -2.234 -3.465 8.924 1.00 90.56 89 ALA A O 1
ATOM 703 N N . PHE A 1 90 ? -1.880 -5.392 7.840 1.00 91.00 90 PHE A N 1
ATOM 704 C CA . PHE A 1 90 ? -3.134 -6.008 8.266 1.00 91.00 90 PHE A CA 1
ATOM 705 C C . PHE A 1 90 ? -3.171 -6.236 9.779 1.00 91.00 90 PHE A C 1
ATOM 707 O O . PHE A 1 90 ? -4.154 -5.893 10.428 1.00 91.00 90 PHE A O 1
ATOM 714 N N . ARG A 1 91 ? -2.074 -6.741 10.357 1.00 91.75 91 ARG A N 1
ATOM 715 C CA . ARG A 1 91 ? -1.960 -6.904 11.813 1.00 91.75 91 ARG A CA 1
ATOM 716 C C . ARG A 1 91 ? -2.054 -5.578 12.557 1.00 91.75 91 ARG A C 1
ATOM 718 O O . ARG A 1 91 ? -2.738 -5.532 13.567 1.00 91.75 91 ARG A O 1
ATOM 725 N N . ALA A 1 92 ? -1.423 -4.523 12.043 1.00 90.06 92 ALA A N 1
ATOM 726 C CA . ALA A 1 92 ? -1.515 -3.187 12.623 1.00 90.06 92 ALA A CA 1
ATOM 727 C C . ALA A 1 92 ? -2.965 -2.684 12.647 1.00 90.06 92 ALA A C 1
ATOM 729 O O . ALA A 1 92 ? -3.418 -2.187 13.670 1.00 90.06 92 ALA A O 1
ATOM 730 N N . VAL A 1 93 ? -3.724 -2.881 11.563 1.00 91.81 93 VAL A N 1
ATOM 731 C CA . VAL A 1 93 ? -5.154 -2.533 11.535 1.00 91.81 93 VAL A CA 1
ATOM 732 C C . VAL A 1 93 ? -5.944 -3.341 12.561 1.00 91.81 93 VAL A C 1
ATOM 734 O O . VAL A 1 93 ? -6.741 -2.760 13.286 1.00 91.81 93 VAL A O 1
ATOM 737 N N . GLU A 1 94 ? -5.732 -4.657 12.655 1.00 90.25 94 GLU A N 1
ATOM 738 C CA . GLU A 1 94 ? -6.423 -5.492 13.650 1.00 90.25 94 GLU A CA 1
ATOM 739 C C . GLU A 1 94 ? -6.147 -5.026 15.085 1.00 90.25 94 GLU A C 1
ATOM 741 O O . GLU A 1 94 ? -7.075 -4.927 15.886 1.00 90.25 94 GLU A O 1
ATOM 746 N N . THR A 1 95 ? -4.887 -4.724 15.413 1.00 91.00 95 THR A N 1
ATOM 747 C CA . THR A 1 95 ? -4.511 -4.265 16.755 1.00 91.00 95 THR A CA 1
ATOM 748 C C . THR A 1 95 ? -5.055 -2.875 17.049 1.00 91.00 95 THR A C 1
ATOM 750 O O . THR A 1 95 ? -5.632 -2.665 18.110 1.00 91.00 95 THR A O 1
ATOM 753 N N . GLU A 1 96 ? -4.940 -1.942 16.102 1.00 90.38 96 GLU A N 1
ATOM 754 C CA . GLU A 1 96 ? -5.450 -0.582 16.276 1.00 90.38 96 GLU A CA 1
ATOM 755 C C . GLU A 1 96 ? -6.987 -0.571 16.380 1.00 90.38 96 GLU A C 1
ATOM 757 O O . GLU A 1 96 ? -7.527 0.181 17.183 1.00 90.38 96 GLU A O 1
ATOM 762 N N . LEU A 1 97 ? -7.702 -1.436 15.641 1.00 90.12 97 LEU A N 1
ATOM 763 C CA . LEU A 1 97 ? -9.162 -1.599 15.757 1.00 90.12 97 LEU A CA 1
ATOM 764 C C . LEU A 1 97 ? -9.595 -2.101 17.137 1.00 90.12 97 LEU A C 1
ATOM 766 O O . LEU A 1 97 ? -10.657 -1.710 17.627 1.00 90.12 97 LEU A O 1
ATOM 770 N N . ALA A 1 98 ? -8.816 -3.012 17.723 1.00 88.00 98 ALA A N 1
ATOM 771 C CA . ALA A 1 98 ? -9.097 -3.558 19.044 1.00 88.00 98 ALA A CA 1
ATOM 772 C C . ALA A 1 98 ? -8.792 -2.540 20.153 1.00 88.00 98 ALA A C 1
ATOM 774 O O . ALA A 1 98 ? -9.530 -2.469 21.129 1.00 88.00 98 ALA A O 1
ATOM 775 N N . GLU A 1 99 ? -7.737 -1.737 19.999 1.00 89.19 99 GLU A N 1
ATOM 776 C CA . GLU A 1 99 ? -7.363 -0.704 20.972 1.00 89.19 99 GLU A CA 1
ATOM 777 C C . GLU A 1 99 ? -8.259 0.539 20.908 1.00 89.19 99 GLU A C 1
ATOM 779 O O . GLU A 1 99 ? -8.497 1.176 21.933 1.00 89.19 99 GLU A O 1
ATOM 784 N N . SER A 1 100 ? -8.775 0.894 19.729 1.00 88.31 100 SER A N 1
ATOM 785 C CA . SER A 1 100 ? -9.554 2.121 19.541 1.00 88.31 100 SER A CA 1
ATOM 786 C C . SER A 1 100 ? -11.034 2.008 19.924 1.00 88.31 100 SER A C 1
ATOM 788 O O . SER A 1 100 ? -11.738 3.019 19.949 1.00 88.31 100 SER A O 1
ATOM 790 N N . GLY A 1 101 ? -11.535 0.794 20.182 1.00 88.88 101 GLY A N 1
ATOM 791 C CA . GLY A 1 101 ? -12.949 0.551 20.491 1.00 88.88 101 GLY A CA 1
ATOM 792 C C . GLY A 1 101 ? -13.896 0.779 19.303 1.00 88.88 101 GLY A C 1
ATOM 793 O O . GLY A 1 101 ? -15.115 0.817 19.477 1.00 88.88 101 GLY A O 1
ATOM 794 N N . PHE A 1 102 ? -13.378 0.909 18.074 1.00 90.69 102 PHE A N 1
ATOM 795 C CA . PHE A 1 102 ? -14.194 1.140 16.871 1.00 90.69 102 PHE A CA 1
ATOM 796 C C . PHE A 1 102 ? -15.278 0.068 16.680 1.00 90.69 102 PHE A C 1
ATOM 798 O O . PHE A 1 102 ? -16.406 0.360 16.271 1.00 90.69 102 PHE A O 1
ATOM 805 N N . VAL A 1 103 ? -14.944 -1.186 16.998 1.00 88.81 103 VAL A N 1
ATOM 806 C CA . VAL A 1 103 ? -15.871 -2.324 16.919 1.00 88.81 103 VAL A CA 1
ATOM 807 C C . VAL A 1 103 ? -17.017 -2.177 17.923 1.00 88.81 103 VAL A C 1
ATOM 809 O O . VAL A 1 103 ? -18.164 -2.470 17.588 1.00 88.81 103 VAL A O 1
ATOM 812 N N . GLU A 1 104 ? -16.741 -1.673 19.125 1.00 90.56 104 GLU A N 1
ATOM 813 C CA . GLU A 1 104 ? -17.754 -1.453 20.162 1.00 90.56 104 GLU A CA 1
ATOM 814 C C . GLU A 1 104 ? -18.692 -0.306 19.790 1.00 90.56 104 GLU A C 1
ATOM 816 O O . GLU A 1 104 ? -19.910 -0.482 19.851 1.00 90.56 104 GLU A O 1
ATOM 821 N N . PHE A 1 105 ? -18.161 0.817 19.292 1.00 89.56 105 PHE A N 1
ATOM 822 C CA . PHE A 1 105 ? -18.992 1.902 18.760 1.00 89.56 105 PHE A CA 1
ATOM 823 C C . PHE A 1 105 ? -19.849 1.441 17.576 1.00 89.56 105 PHE A C 1
ATOM 825 O O . PHE A 1 105 ? -21.035 1.765 17.504 1.00 89.56 105 PHE A O 1
ATOM 832 N N . SER A 1 106 ? -19.286 0.630 16.678 1.00 89.50 106 SER A N 1
ATOM 833 C CA . SER A 1 106 ? -20.022 0.056 15.546 1.00 89.50 106 SER A CA 1
ATOM 834 C C . SER A 1 106 ? -21.127 -0.901 15.996 1.00 89.50 106 SER A C 1
ATOM 836 O O . SER A 1 106 ? -22.203 -0.914 15.407 1.00 89.50 106 SER A O 1
ATOM 838 N N . SER A 1 107 ? -20.900 -1.683 17.054 1.00 90.94 107 SER A N 1
ATOM 839 C CA . SER A 1 107 ? -21.920 -2.558 17.646 1.00 90.94 107 SER A CA 1
ATOM 840 C C . SER A 1 107 ? -23.066 -1.754 18.276 1.00 90.94 107 SER A C 1
ATOM 842 O O . SER A 1 107 ? -24.238 -2.126 18.175 1.00 90.94 107 SER A O 1
ATOM 844 N N . LEU A 1 108 ? -22.748 -0.594 18.856 1.00 90.12 108 LEU A N 1
ATOM 845 C CA . LEU A 1 108 ? -23.710 0.303 19.497 1.00 90.12 108 LEU A CA 1
ATOM 846 C C . LEU A 1 108 ? -24.772 0.836 18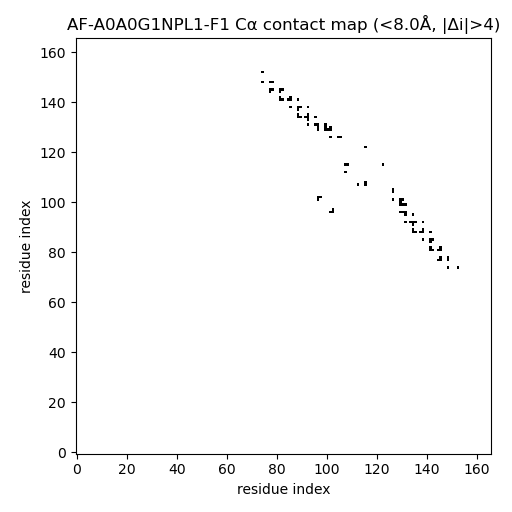.518 1.00 90.12 108 LEU A C 1
ATOM 848 O O . LEU A 1 108 ? -25.929 0.975 18.911 1.00 90.12 108 LEU A O 1
ATOM 852 N N . LEU A 1 109 ? -24.419 1.016 17.234 1.00 89.38 109 LEU A N 1
ATOM 853 C CA . LEU A 1 109 ? -25.361 1.352 16.147 1.00 89.38 109 LEU A CA 1
ATOM 854 C C . LEU A 1 109 ? -26.534 0.377 16.047 1.00 89.38 109 LEU A C 1
ATOM 856 O O . LEU A 1 109 ? -27.656 0.784 15.747 1.00 89.38 109 LEU A O 1
ATOM 860 N N . PHE A 1 110 ? -26.259 -0.907 16.263 1.00 89.38 110 PHE A N 1
ATOM 861 C CA . PHE A 1 110 ? -27.240 -1.975 16.109 1.00 89.38 110 PHE A CA 1
ATOM 862 C C . PHE A 1 110 ? -27.931 -2.323 17.426 1.00 89.38 110 PHE A C 1
ATOM 864 O O . PHE A 1 110 ? -29.080 -2.756 17.405 1.00 89.38 110 PHE A O 1
ATOM 871 N N . SER A 1 111 ? -27.249 -2.127 18.558 1.00 91.00 111 SER A N 1
ATOM 872 C CA . SER A 1 111 ? -27.781 -2.450 19.884 1.00 91.00 111 SER A CA 1
ATOM 873 C C . SER A 1 111 ? -28.737 -1.376 20.416 1.00 91.00 111 SER A C 1
ATOM 875 O O . SER A 1 111 ? -29.827 -1.701 20.879 1.00 91.00 111 SER A O 1
ATOM 877 N N . ASP A 1 112 ? -28.369 -0.093 20.307 1.00 88.50 112 ASP A N 1
ATOM 878 C CA . ASP A 1 112 ? -29.178 1.025 20.806 1.00 88.50 112 ASP A CA 1
ATOM 879 C C . ASP A 1 112 ? -29.219 2.177 19.795 1.00 88.50 112 ASP A C 1
ATOM 881 O O . ASP A 1 112 ? -28.622 3.246 19.950 1.00 88.50 112 ASP A O 1
ATOM 885 N N . SER A 1 113 ? -29.970 1.943 18.721 1.00 87.25 113 SER A N 1
ATOM 886 C CA . SER A 1 113 ? -30.191 2.946 17.676 1.00 87.25 113 SER A CA 1
ATOM 887 C C . SER A 1 113 ? -30.939 4.194 18.175 1.00 87.25 113 SER A C 1
ATOM 889 O O . SER A 1 1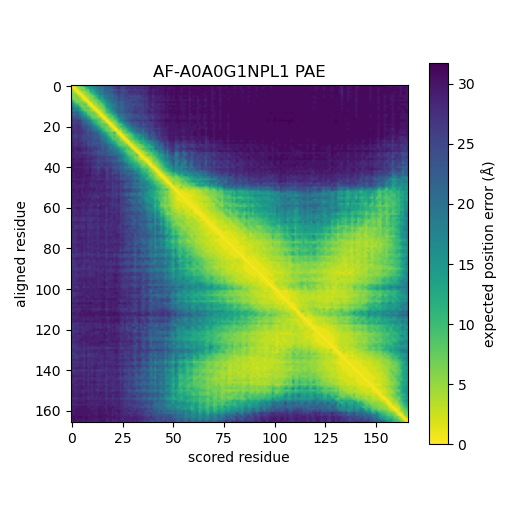13 ? -30.813 5.261 17.572 1.00 87.25 113 SER A O 1
ATOM 891 N N . GLY A 1 114 ? -31.679 4.096 19.288 1.00 89.06 114 GLY A N 1
ATOM 892 C CA . GLY A 1 114 ? -32.399 5.219 19.891 1.00 89.06 114 GLY A CA 1
ATOM 893 C C . GLY A 1 114 ? -31.448 6.244 20.505 1.00 89.06 114 GLY A C 1
ATOM 894 O O . GLY A 1 114 ? -31.546 7.437 20.206 1.00 89.06 114 GLY A O 1
ATOM 895 N N . ALA A 1 115 ? -30.478 5.777 21.296 1.00 85.81 115 ALA A N 1
ATOM 896 C CA . ALA A 1 115 ? -29.421 6.626 21.843 1.00 85.81 115 ALA A CA 1
ATOM 897 C C . ALA A 1 115 ? -28.532 7.225 20.738 1.00 85.81 115 ALA A C 1
ATOM 899 O O . ALA A 1 115 ? -28.154 8.398 20.802 1.00 85.81 115 ALA A O 1
ATOM 900 N N . VAL A 1 116 ? -28.254 6.452 19.684 1.00 90.50 116 VAL A N 1
ATOM 901 C CA . VAL A 1 116 ? -27.476 6.912 18.524 1.00 90.50 116 VAL A CA 1
ATOM 902 C C . VAL A 1 116 ? -28.188 8.035 17.773 1.00 90.50 116 VAL A C 1
ATOM 904 O O . VAL A 1 116 ? -27.539 9.016 17.424 1.00 90.50 116 VAL A O 1
ATOM 907 N N . LEU A 1 117 ? -29.504 7.947 17.539 1.00 91.44 117 LEU A N 1
ATOM 908 C CA . LEU A 1 117 ? -30.238 9.025 16.864 1.00 91.44 117 LEU A CA 1
ATOM 909 C C . LEU A 1 117 ? -30.252 10.316 17.692 1.00 91.44 117 LEU A C 1
ATOM 911 O O . LEU A 1 117 ? -30.126 11.406 17.131 1.00 91.44 117 LEU A O 1
ATOM 915 N N . ALA A 1 118 ? -30.379 10.197 19.017 1.00 92.75 118 ALA A N 1
ATOM 916 C CA . ALA A 1 118 ? -30.377 11.343 19.923 1.00 92.75 118 ALA A CA 1
ATOM 917 C C . ALA A 1 118 ? -29.033 12.098 19.915 1.00 92.75 118 ALA A C 1
ATOM 919 O O . ALA A 1 118 ? -29.019 13.324 20.010 1.00 92.75 118 ALA A O 1
ATOM 920 N N . TYR A 1 119 ? -27.915 11.382 19.743 1.00 91.75 119 TYR A N 1
ATOM 921 C CA . TYR A 1 119 ? -26.556 11.938 19.756 1.00 91.75 119 TYR A CA 1
ATOM 922 C C . TYR A 1 119 ? -25.783 11.692 18.455 1.00 91.75 119 TYR A C 1
ATOM 924 O O . TYR A 1 119 ? -24.559 11.550 18.478 1.00 91.75 119 TYR A O 1
ATOM 932 N N . TRP A 1 120 ? -26.471 11.680 17.309 1.00 92.06 120 TRP A N 1
ATOM 933 C CA . TRP A 1 120 ? -25.889 11.269 16.022 1.00 92.06 120 TRP A CA 1
ATOM 934 C C . TRP A 1 120 ? -24.617 12.047 15.665 1.00 92.06 120 TRP A C 1
ATOM 936 O O . TRP A 1 120 ? -23.669 11.490 15.118 1.00 92.06 120 TRP A O 1
ATOM 946 N N . GLN A 1 121 ? -24.575 13.333 16.016 1.00 94.44 121 GLN A N 1
ATOM 947 C CA . GLN A 1 121 ? -23.470 14.220 15.680 1.00 94.44 121 GLN A CA 1
ATOM 948 C C . GLN A 1 121 ? -22.208 13.860 16.474 1.00 94.44 121 GLN A C 1
ATOM 950 O O . GLN A 1 121 ? -21.156 13.627 15.884 1.00 94.44 121 GLN A O 1
ATOM 955 N N . SER A 1 122 ? -22.325 13.729 17.799 1.00 92.44 122 SER A N 1
ATOM 956 C CA . SER A 1 122 ? -21.221 13.298 18.668 1.00 92.44 122 SER A CA 1
ATOM 957 C C . SER A 1 122 ? -20.797 11.860 18.381 1.00 92.44 122 SER A C 1
ATOM 959 O O . SER A 1 122 ? -19.608 11.557 18.398 1.00 92.44 122 SER A O 1
ATOM 961 N N . PHE A 1 123 ? -21.757 10.987 18.073 1.00 92.19 123 PHE A N 1
ATOM 962 C CA . PHE A 1 123 ? -21.493 9.595 17.735 1.00 92.19 123 PHE A CA 1
ATOM 963 C C . PHE A 1 123 ? -20.633 9.470 16.470 1.00 92.19 123 PHE A C 1
ATOM 965 O O . PHE A 1 123 ? -19.634 8.758 16.481 1.00 92.19 123 PHE A O 1
ATOM 972 N N . VAL A 1 124 ? -20.964 10.199 15.396 1.00 92.06 124 VAL A N 1
ATOM 973 C CA . VAL A 1 124 ? -20.170 10.183 14.155 1.00 92.06 124 VAL A CA 1
ATOM 974 C C . VAL A 1 124 ? -18.746 10.688 14.399 1.00 92.06 124 VAL A C 1
ATOM 976 O O . VAL A 1 124 ? -17.806 10.091 13.880 1.00 92.06 124 VAL A O 1
ATOM 979 N N . PHE A 1 125 ? -18.560 11.738 15.206 1.00 92.69 125 PHE A N 1
ATOM 980 C CA . PHE A 1 125 ? -17.216 12.213 15.554 1.00 92.69 125 PHE A CA 1
ATOM 981 C C . PHE A 1 125 ? -16.416 11.175 16.347 1.00 92.69 125 PHE A C 1
ATOM 983 O O . PHE A 1 125 ? -15.278 10.900 15.979 1.00 92.69 125 PHE A O 1
ATOM 990 N N . ALA A 1 126 ? -17.017 10.547 17.360 1.00 90.88 126 ALA A N 1
ATOM 991 C CA . ALA A 1 126 ? -16.368 9.483 18.130 1.00 90.88 126 ALA A CA 1
ATOM 992 C C . ALA A 1 126 ? -16.018 8.265 17.255 1.00 90.88 1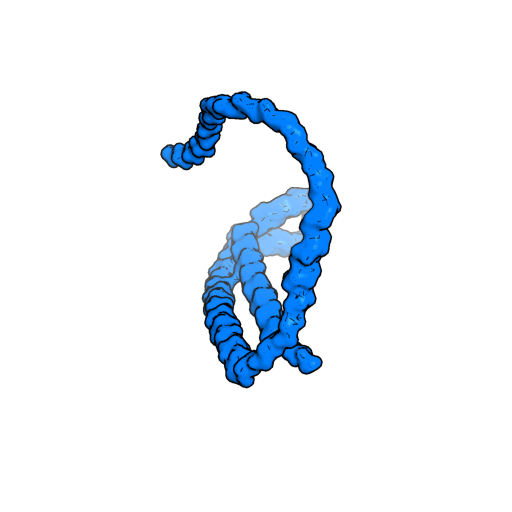26 ALA A C 1
ATOM 994 O O . ALA A 1 126 ? -14.953 7.663 17.397 1.00 90.88 126 ALA A O 1
ATOM 995 N N . LEU A 1 127 ? -16.8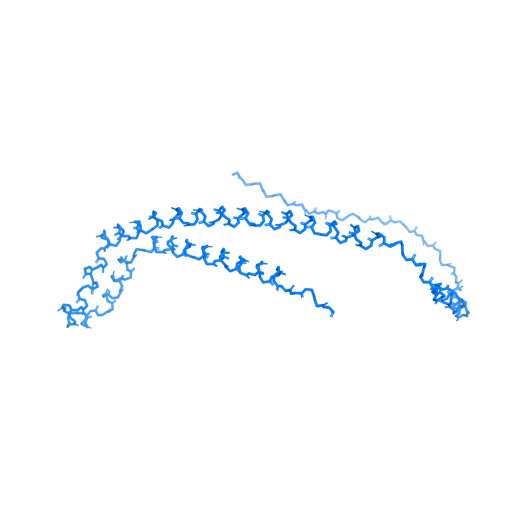82 7.923 16.295 1.00 90.62 127 LEU A N 1
ATOM 996 C CA . LEU A 1 127 ? -16.634 6.844 15.342 1.00 90.62 127 LEU A CA 1
ATOM 997 C C . LEU A 1 127 ? -15.483 7.178 14.375 1.00 90.62 127 LEU A C 1
ATOM 999 O O . LEU A 1 127 ? -14.703 6.302 14.013 1.00 90.62 127 LEU A O 1
ATOM 1003 N N . LEU A 1 128 ? -15.357 8.444 13.965 1.00 91.31 128 LEU A N 1
ATOM 1004 C CA . LEU A 1 128 ? -14.239 8.913 13.141 1.00 91.31 128 LEU A CA 1
ATOM 1005 C C . LEU A 1 128 ? -12.923 8.980 13.924 1.00 91.31 128 LEU A C 1
ATOM 1007 O O . LEU A 1 128 ? -11.873 8.690 13.362 1.00 91.31 128 LEU A O 1
ATOM 1011 N N . GLU A 1 129 ? -12.971 9.368 15.196 1.00 89.25 129 GLU A N 1
ATOM 1012 C CA . GLU A 1 129 ? -11.791 9.462 16.060 1.00 89.25 129 GLU A CA 1
ATOM 1013 C C . GLU A 1 129 ? -11.263 8.080 16.465 1.00 89.25 129 GLU A C 1
ATOM 1015 O O . GLU A 1 129 ? -10.055 7.868 16.511 1.00 89.25 129 GLU A O 1
ATOM 1020 N N . SER A 1 130 ? -12.159 7.111 16.670 1.00 91.44 130 SER A N 1
ATOM 1021 C CA . SER A 1 130 ? -11.792 5.709 16.913 1.00 91.44 130 SER A CA 1
ATOM 1022 C C . SER A 1 130 ? -11.323 4.972 15.654 1.00 91.44 130 SER A C 1
ATOM 1024 O O . SER A 1 130 ? -10.900 3.820 15.727 1.00 91.44 130 SER A O 1
ATOM 1026 N N . LEU A 1 131 ? -11.376 5.593 14.476 1.00 91.12 131 LEU A N 1
ATOM 1027 C CA . LEU A 1 131 ? -10.992 4.939 13.233 1.00 91.12 131 LEU A CA 1
ATOM 1028 C C . LEU A 1 131 ? -9.456 4.805 13.163 1.00 91.12 131 LEU A C 1
ATOM 1030 O O . LEU A 1 131 ? -8.749 5.813 13.256 1.00 91.12 131 LEU A O 1
ATOM 1034 N N . PRO A 1 132 ? -8.907 3.595 12.953 1.00 89.56 132 PRO A N 1
ATOM 1035 C CA . PRO A 1 132 ? -7.463 3.368 12.876 1.00 89.56 132 PRO A CA 1
ATOM 1036 C C . PRO A 1 132 ? -6.902 3.872 11.542 1.00 89.56 132 PRO A C 1
ATOM 1038 O O . PRO A 1 132 ? -6.691 3.130 10.579 1.00 89.56 132 PRO A O 1
ATOM 1041 N N . THR A 1 133 ? -6.725 5.189 11.454 1.00 90.00 133 THR A N 1
ATOM 1042 C CA . THR A 1 133 ? -6.329 5.873 10.219 1.00 90.00 133 THR A CA 1
ATOM 1043 C C . THR A 1 133 ? -4.931 5.468 9.758 1.00 90.00 133 THR A C 1
ATOM 1045 O O . THR A 1 133 ? -4.714 5.298 8.559 1.00 90.00 133 THR A O 1
ATOM 1048 N N . THR A 1 134 ? -3.993 5.259 10.681 1.00 88.62 134 THR A N 1
ATOM 1049 C CA . THR A 1 134 ? -2.603 4.891 10.386 1.00 88.62 134 THR A CA 1
ATOM 1050 C C . THR A 1 134 ? -2.492 3.518 9.740 1.00 88.62 134 THR A C 1
ATOM 1052 O O . THR A 1 134 ? -1.947 3.410 8.634 1.00 88.62 134 THR A O 1
ATOM 1055 N N . GLY A 1 135 ? -3.059 2.483 10.363 1.00 88.38 135 GLY A N 1
ATOM 1056 C CA . GLY A 1 135 ? -3.093 1.139 9.804 1.00 88.38 135 GLY A CA 1
ATOM 1057 C C . GLY A 1 135 ? -3.832 1.104 8.468 1.00 88.38 135 GLY A C 1
ATOM 1058 O O . GLY A 1 135 ? -3.354 0.494 7.507 1.00 88.38 135 GLY A O 1
ATOM 1059 N N . LEU A 1 136 ? -4.962 1.815 8.364 1.00 90.75 136 LEU A N 1
ATOM 1060 C CA . LEU A 1 136 ? -5.757 1.854 7.139 1.00 90.75 136 LEU A CA 1
ATOM 1061 C C . LEU A 1 136 ? -4.978 2.486 5.977 1.00 90.75 136 LEU A C 1
ATOM 1063 O O . LEU A 1 136 ? -4.976 1.937 4.877 1.00 90.75 136 LEU A O 1
ATOM 1067 N N . ILE A 1 137 ? -4.269 3.597 6.211 1.00 92.56 137 ILE A N 1
ATOM 1068 C CA . ILE A 1 137 ? -3.416 4.240 5.199 1.00 92.56 137 ILE A CA 1
ATOM 1069 C C . ILE A 1 137 ? -2.309 3.286 4.742 1.00 92.56 137 ILE A C 1
ATOM 1071 O O . ILE A 1 137 ? -2.082 3.152 3.537 1.00 92.56 137 ILE A O 1
ATOM 1075 N N . ALA A 1 138 ? -1.639 2.602 5.673 1.00 90.38 138 ALA A N 1
ATOM 1076 C CA . ALA A 1 138 ? -0.580 1.649 5.345 1.00 90.38 138 ALA A CA 1
ATOM 1077 C C . ALA A 1 138 ? -1.108 0.474 4.505 1.00 90.38 138 ALA A C 1
ATOM 1079 O O . ALA A 1 138 ? -0.503 0.105 3.493 1.00 90.38 138 ALA A O 1
ATOM 1080 N N . LEU A 1 139 ? -2.267 -0.075 4.876 1.00 91.00 139 LEU A N 1
ATOM 1081 C CA . LEU A 1 139 ? -2.918 -1.158 4.146 1.00 91.00 139 LEU A CA 1
ATOM 1082 C C . LEU A 1 139 ? -3.351 -0.707 2.747 1.00 91.00 139 LEU A C 1
ATOM 1084 O O . LEU A 1 139 ? -3.053 -1.391 1.766 1.00 91.00 139 LEU A O 1
ATOM 1088 N N . LEU A 1 140 ? -3.993 0.459 2.624 1.00 92.69 140 LEU A N 1
ATOM 1089 C CA . LEU A 1 140 ? -4.380 1.026 1.329 1.00 92.69 140 LEU A CA 1
ATOM 1090 C C . LEU A 1 140 ? -3.163 1.273 0.438 1.00 92.69 140 LEU A C 1
ATOM 1092 O O . LEU A 1 140 ? -3.211 0.952 -0.748 1.00 92.69 140 LEU A O 1
ATOM 1096 N N . ALA A 1 141 ? -2.068 1.797 0.989 1.00 91.75 141 ALA A N 1
ATOM 1097 C CA . ALA A 1 141 ? -0.830 2.002 0.247 1.00 91.75 141 ALA A CA 1
ATOM 1098 C C . ALA A 1 141 ? -0.262 0.673 -0.280 1.00 91.75 141 ALA A C 1
ATOM 1100 O O . ALA A 1 141 ? 0.116 0.593 -1.451 1.00 91.75 141 ALA A O 1
ATOM 1101 N N . ALA A 1 142 ? -0.263 -0.382 0.542 1.00 89.56 142 ALA A N 1
ATOM 1102 C CA . ALA A 1 142 ? 0.174 -1.715 0.131 1.00 89.56 142 ALA A CA 1
ATOM 1103 C C . ALA A 1 142 ? -0.725 -2.305 -0.972 1.00 89.56 142 ALA A C 1
ATOM 1105 O O . ALA A 1 142 ? -0.229 -2.826 -1.971 1.00 89.56 142 ALA A O 1
ATOM 1106 N N . VAL A 1 143 ? -2.050 -2.178 -0.848 1.00 91.12 143 VAL A N 1
ATOM 1107 C CA . VAL A 1 143 ? -2.999 -2.628 -1.881 1.00 91.12 143 VAL A CA 1
ATOM 1108 C C . VAL A 1 143 ? -2.811 -1.839 -3.177 1.00 91.12 143 VAL A C 1
ATOM 1110 O O . VAL A 1 143 ? -2.779 -2.420 -4.262 1.00 91.12 143 VAL A O 1
ATOM 1113 N N . PHE A 1 144 ? -2.641 -0.522 -3.087 1.00 92.62 144 PHE A N 1
ATOM 1114 C CA . PHE A 1 144 ? -2.439 0.330 -4.253 1.00 92.62 144 PHE A CA 1
ATOM 1115 C C . PHE A 1 144 ? -1.125 0.006 -4.971 1.00 92.62 144 PHE A C 1
ATOM 1117 O O . PHE A 1 144 ? -1.102 -0.074 -6.200 1.00 92.62 144 PHE A O 1
ATOM 1124 N N . ALA A 1 145 ? -0.047 -0.251 -4.225 1.00 88.88 145 ALA A N 1
ATOM 1125 C CA . ALA A 1 145 ? 1.223 -0.706 -4.781 1.00 88.88 145 ALA A CA 1
ATOM 1126 C C . ALA A 1 145 ? 1.078 -2.056 -5.508 1.00 88.88 145 ALA A C 1
ATOM 1128 O O . ALA A 1 145 ? 1.556 -2.194 -6.639 1.00 88.88 145 ALA A O 1
ATOM 1129 N N . LEU A 1 146 ? 0.352 -3.016 -4.923 1.00 87.62 146 LEU A N 1
ATOM 1130 C CA . LEU A 1 146 ? 0.019 -4.295 -5.563 1.00 87.62 146 LEU A CA 1
ATOM 1131 C C . LEU A 1 146 ? -0.761 -4.108 -6.870 1.00 87.62 146 LEU A C 1
ATOM 1133 O O . LEU A 1 146 ? -0.377 -4.658 -7.905 1.00 87.62 146 LEU A O 1
ATOM 1137 N N . LEU A 1 147 ? -1.829 -3.306 -6.848 1.00 88.94 147 LEU A N 1
ATOM 1138 C CA . LEU A 1 147 ? -2.655 -3.032 -8.026 1.00 88.94 147 LEU A CA 1
ATOM 1139 C C . LEU A 1 147 ? -1.864 -2.320 -9.124 1.00 88.94 147 LEU A C 1
ATOM 1141 O O . LEU A 1 147 ? -1.990 -2.657 -10.302 1.00 88.94 147 LEU A O 1
ATOM 1145 N N . GLN A 1 148 ? -1.024 -1.356 -8.750 1.00 87.69 148 GLN A N 1
ATOM 1146 C CA . GLN A 1 148 ? -0.175 -0.636 -9.688 1.00 87.69 148 GLN A CA 1
ATOM 1147 C C . GLN A 1 148 ? 0.829 -1.583 -10.349 1.00 87.69 148 GLN A C 1
ATOM 1149 O O . GLN A 1 148 ? 0.977 -1.568 -11.572 1.00 87.69 148 GLN A O 1
ATOM 1154 N N . SER A 1 149 ? 1.458 -2.453 -9.557 1.00 83.56 149 SER A N 1
ATOM 1155 C CA . SER A 1 149 ? 2.342 -3.507 -10.049 1.00 83.56 149 SER A CA 1
ATOM 1156 C C . SER A 1 149 ? 1.614 -4.386 -11.077 1.00 83.56 149 SER A C 1
ATOM 1158 O O . SER A 1 149 ? 2.077 -4.550 -12.210 1.00 83.56 149 SER A O 1
ATOM 1160 N N . LEU A 1 150 ? 0.414 -4.872 -10.738 1.00 84.00 150 LEU A N 1
ATOM 1161 C CA . LEU A 1 150 ? -0.397 -5.729 -11.609 1.00 84.00 150 LEU A CA 1
ATOM 1162 C C . LEU A 1 150 ? -0.829 -5.027 -12.910 1.00 84.00 150 LEU A C 1
ATOM 1164 O O . LEU A 1 150 ? -0.849 -5.634 -13.988 1.00 84.00 150 LEU A O 1
ATOM 1168 N N . LYS A 1 151 ? -1.146 -3.730 -12.834 1.00 84.75 151 LYS A N 1
ATOM 1169 C CA . LYS A 1 151 ? -1.500 -2.901 -13.993 1.00 84.75 151 LYS A CA 1
ATOM 1170 C C . LYS A 1 151 ? -0.325 -2.731 -14.952 1.00 84.75 151 LYS A C 1
ATOM 1172 O O . LYS A 1 151 ? -0.525 -2.803 -16.167 1.00 84.75 151 LYS A O 1
ATOM 1177 N N . PHE A 1 152 ? 0.883 -2.507 -14.433 1.00 76.06 152 PHE A N 1
ATOM 1178 C CA . PHE A 1 152 ? 2.088 -2.439 -15.259 1.00 76.06 152 PHE A CA 1
ATOM 1179 C C . PHE A 1 152 ? 2.359 -3.773 -15.953 1.00 76.06 152 PHE A C 1
ATOM 1181 O O . PHE A 1 152 ? 2.489 -3.796 -17.176 1.00 76.06 152 PHE A O 1
ATOM 1188 N N . PHE A 1 153 ? 2.297 -4.880 -15.209 1.00 77.62 153 PHE A N 1
ATOM 1189 C CA . PHE A 1 153 ? 2.457 -6.221 -15.770 1.00 77.62 153 PHE A CA 1
ATOM 1190 C C . PHE A 1 153 ? 1.468 -6.498 -16.912 1.00 77.62 153 PHE A C 1
ATOM 1192 O O . PHE A 1 153 ? 1.858 -6.921 -17.997 1.00 77.62 153 PHE A O 1
ATOM 1199 N N . SER A 1 154 ? 0.190 -6.161 -16.720 1.00 76.81 154 SER A N 1
ATOM 1200 C CA . SER A 1 154 ? -0.848 -6.355 -17.743 1.00 76.81 154 SER A CA 1
ATOM 1201 C C . SER A 1 154 ? -0.601 -5.546 -19.027 1.00 76.81 154 SER A C 1
ATOM 1203 O O . SER A 1 154 ? -0.978 -5.985 -20.117 1.00 76.81 154 SER A O 1
ATOM 1205 N N . ARG A 1 155 ? 0.031 -4.364 -18.933 1.00 75.00 155 ARG A N 1
ATOM 1206 C CA . ARG A 1 155 ? 0.421 -3.565 -20.112 1.00 75.00 155 ARG A CA 1
ATOM 1207 C C . ARG A 1 155 ? 1.595 -4.188 -20.856 1.00 75.00 155 ARG A C 1
ATOM 1209 O O . ARG A 1 155 ? 1.556 -4.226 -22.083 1.00 75.00 155 ARG A O 1
ATOM 1216 N N . ASP A 1 156 ? 2.601 -4.672 -20.133 1.00 71.38 156 ASP A N 1
ATOM 1217 C CA . ASP A 1 156 ? 3.783 -5.291 -20.739 1.00 71.38 156 ASP A CA 1
ATOM 1218 C C . ASP A 1 156 ? 3.420 -6.611 -21.446 1.00 71.38 156 ASP A C 1
ATOM 1220 O O . ASP A 1 156 ? 3.854 -6.847 -22.573 1.00 7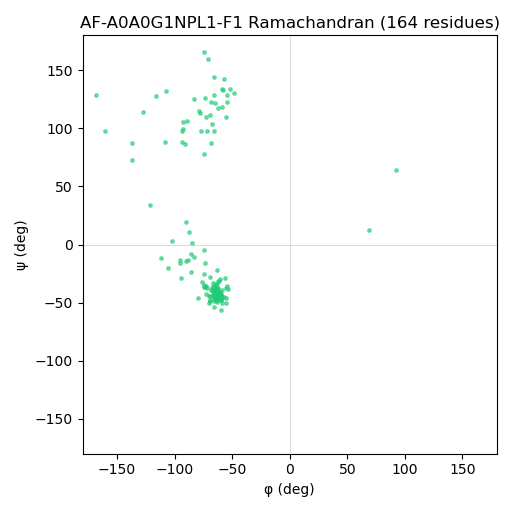1.38 156 ASP A O 1
ATOM 1224 N N . VAL A 1 157 ? 2.533 -7.426 -20.859 1.00 68.94 157 VAL A N 1
ATOM 1225 C CA . VAL A 1 157 ? 2.040 -8.664 -21.496 1.00 68.94 157 VAL A CA 1
ATOM 1226 C C . VAL A 1 157 ? 1.275 -8.359 -22.790 1.00 68.94 157 VAL A C 1
ATOM 1228 O O . VAL A 1 157 ? 1.498 -9.016 -23.806 1.00 68.94 157 VAL A O 1
ATOM 1231 N N . LYS A 1 158 ? 0.428 -7.320 -22.812 1.00 64.56 158 LYS A N 1
ATOM 1232 C CA . LYS A 1 158 ? -0.282 -6.903 -24.038 1.00 64.56 158 LYS A CA 1
ATOM 1233 C C . LYS A 1 158 ? 0.654 -6.489 -25.176 1.00 64.56 158 LYS A C 1
ATOM 1235 O O . LYS A 1 158 ? 0.278 -6.640 -26.334 1.00 64.56 158 LYS A O 1
ATOM 1240 N N . PHE A 1 159 ? 1.836 -5.959 -24.868 1.00 60.53 159 PHE A N 1
ATOM 1241 C CA . PHE A 1 159 ? 2.796 -5.530 -25.886 1.00 60.53 159 PHE A CA 1
ATOM 1242 C C . PHE A 1 159 ? 3.489 -6.722 -26.558 1.00 60.53 159 PHE A C 1
ATOM 1244 O O . PHE A 1 159 ? 3.714 -6.695 -27.761 1.00 60.53 159 PHE A O 1
ATOM 1251 N N . ILE A 1 160 ? 3.749 -7.791 -25.799 1.00 60.88 160 ILE A N 1
ATOM 1252 C CA . ILE A 1 160 ? 4.357 -9.030 -26.308 1.00 60.88 160 ILE A CA 1
ATOM 1253 C C . ILE A 1 160 ? 3.360 -9.851 -27.134 1.00 60.88 160 ILE A C 1
ATOM 1255 O O . ILE A 1 160 ? 3.735 -10.456 -28.132 1.00 60.88 160 ILE A O 1
ATOM 1259 N N . PHE A 1 161 ? 2.086 -9.867 -26.735 1.00 59.00 161 PHE A N 1
ATOM 1260 C CA . PHE A 1 161 ? 1.045 -10.634 -27.425 1.00 59.00 161 PHE A CA 1
ATOM 1261 C C . PHE A 1 161 ? 0.409 -9.912 -28.613 1.00 59.00 161 PHE A C 1
ATOM 1263 O O . PHE A 1 161 ? -0.493 -10.472 -29.234 1.00 59.00 161 PHE A O 1
ATOM 1270 N N . LYS A 1 162 ? 0.838 -8.690 -28.955 1.00 48.66 162 LYS A N 1
ATOM 1271 C CA . LYS A 1 162 ? 0.381 -8.055 -30.190 1.00 48.66 162 LYS A CA 1
ATOM 1272 C C . LYS A 1 162 ? 1.065 -8.786 -31.355 1.00 48.66 162 LYS A C 1
ATOM 1274 O O . LYS A 1 162 ? 2.283 -8.662 -31.479 1.00 48.66 162 LYS A O 1
ATOM 1279 N N . PRO A 1 163 ? 0.337 -9.571 -32.176 1.00 43.59 163 PRO A N 1
ATOM 1280 C CA . PRO A 1 163 ? 0.953 -10.225 -33.319 1.00 43.59 163 PRO A CA 1
ATOM 1281 C C . PRO A 1 163 ? 1.542 -9.138 -34.216 1.00 43.59 163 PRO A C 1
ATOM 1283 O O . PRO A 1 163 ? 0.894 -8.113 -34.457 1.00 43.59 163 PRO A O 1
ATOM 1286 N N . ALA A 1 164 ? 2.784 -9.339 -34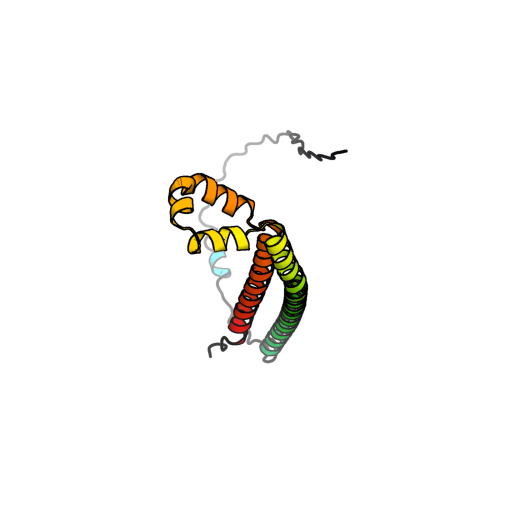.657 1.00 50.19 164 ALA A N 1
ATOM 1287 C CA . ALA A 1 164 ? 3.345 -8.556 -35.744 1.00 50.19 164 ALA A CA 1
ATOM 1288 C C . ALA A 1 164 ? 2.373 -8.709 -36.917 1.00 50.19 164 ALA A C 1
ATOM 1290 O O . ALA A 1 164 ? 2.191 -9.817 -37.410 1.00 50.19 164 ALA A O 1
ATOM 1291 N N . ALA A 1 165 ? 1.659 -7.632 -37.246 1.00 45.09 165 ALA A N 1
ATOM 1292 C CA . ALA A 1 165 ? 0.717 -7.632 -38.349 1.00 45.09 165 ALA A CA 1
ATOM 1293 C C . ALA A 1 165 ? 1.506 -7.907 -39.631 1.00 45.09 165 ALA A C 1
ATOM 1295 O O . ALA A 1 165 ? 2.429 -7.160 -39.957 1.00 45.09 165 ALA A O 1
ATOM 1296 N N . ASN A 1 166 ? 1.169 -9.032 -40.253 1.00 39.03 166 ASN A N 1
ATOM 1297 C CA . ASN A 1 166 ? 1.634 -9.488 -41.555 1.00 39.03 166 ASN A CA 1
ATOM 1298 C C . ASN A 1 166 ? 1.223 -8.494 -42.644 1.00 39.03 166 ASN A C 1
ATOM 1300 O O . ASN A 1 166 ? 0.073 -7.998 -42.568 1.00 39.03 166 ASN A O 1
#

Foldseek 3Di:
DDDDDDDDDDDDDDDDDDDDDDDDPPPPVPPVPPVVVVVPPDDDPDDDDPCPVVVVVVVVVVVVVVVVVVLVVVLVVLLVVLVVLLVVLVVLQVVLLVVLCLVVLVVCCVVCVPVCVVVVPVSVVSNVVSHPPPSVVSNVVSVVSNVVSVVVVVVSVVVVPPPPDD

Organism: NCBI:txid1618619

pLDDT: mean 74.42, std 19.09, range [32.53, 94.44]

Mean predicted aligned error: 17.51 Å